Protein AF-A0A8T7KFW0-F1 (afdb_monomer)

pLDDT: mean 81.02, std 14.12, range [49.5, 95.94]

Sequence (80 aa):
MADLKSQLSDVSTKIDALEEERRVIYEDSHVDELEHPRLIAINHELEHLWDRKRRIEAAISAGLTELPIPPPAPEEEPVG

Secondary structure (DSSP, 8-state):
---HHHHHHHHHHHHHHHHHHHHHHHHHH---TTT-HHHHHHHHHHHHHHHHHHHHHHHHHTT-SS-SSPPPPP------

Mean 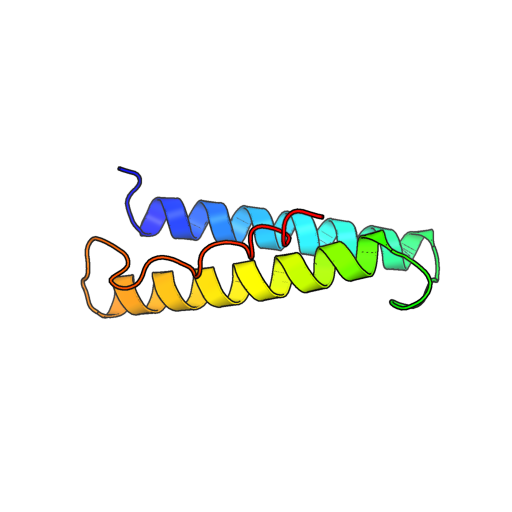predicted aligned error: 8.89 Å

Structure (mmCIF, N/CA/C/O backbone):
data_AF-A0A8T7KFW0-F1
#
_entry.id   AF-A0A8T7KFW0-F1
#
loop_
_atom_site.group_PDB
_atom_site.id
_atom_site.type_symbol
_atom_site.label_atom_id
_atom_site.label_alt_id
_atom_site.label_comp_id
_atom_site.label_asym_id
_atom_site.label_entity_id
_atom_site.label_seq_id
_atom_site.pdbx_PDB_ins_code
_atom_site.Cartn_x
_atom_site.Cartn_y
_atom_site.Cartn_z
_atom_site.occupancy
_atom_site.B_iso_or_equiv
_atom_site.auth_seq_id
_atom_site.auth_comp_id
_atom_site.auth_asym_id
_atom_site.auth_atom_id
_atom_site.pdbx_PDB_model_num
ATOM 1 N N . MET A 1 1 ? 2.034 8.280 19.247 1.00 51.50 1 MET A N 1
ATOM 2 C CA . MET A 1 1 ? 1.738 7.106 18.400 1.00 51.50 1 MET A CA 1
ATOM 3 C C . MET A 1 1 ? 0.843 7.591 17.275 1.00 51.50 1 MET A C 1
ATOM 5 O O . MET A 1 1 ? -0.130 8.267 17.583 1.00 51.50 1 MET A O 1
ATOM 9 N N . ALA A 1 2 ? 1.207 7.358 16.011 1.00 64.75 2 ALA A N 1
ATOM 10 C CA . ALA A 1 2 ? 0.317 7.667 14.891 1.00 64.75 2 ALA A CA 1
ATOM 11 C C . ALA A 1 2 ? -0.891 6.723 14.958 1.00 64.75 2 ALA A C 1
ATOM 13 O O . ALA A 1 2 ? -0.709 5.516 15.144 1.00 64.75 2 ALA A O 1
ATOM 14 N N . ASP A 1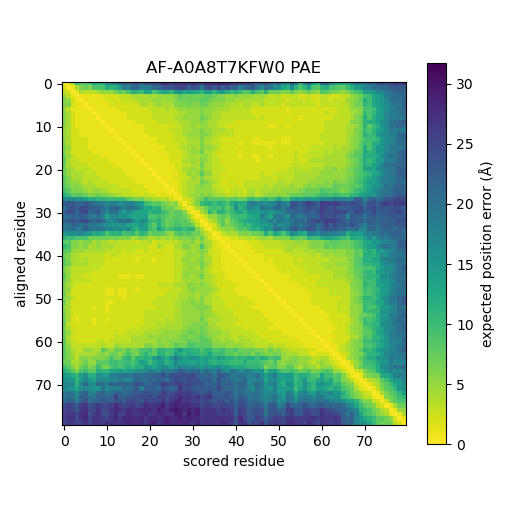 3 ? -2.105 7.262 14.861 1.00 85.25 3 ASP A N 1
ATOM 15 C CA . ASP A 1 3 ? -3.315 6.445 14.863 1.00 85.25 3 ASP A CA 1
ATOM 16 C C . ASP A 1 3 ? -3.387 5.581 13.591 1.00 85.25 3 ASP A C 1
ATOM 18 O O . ASP A 1 3 ? -2.701 5.830 12.595 1.00 85.25 3 ASP A O 1
ATOM 22 N N . LEU A 1 4 ? -4.201 4.524 13.618 1.00 86.62 4 LEU A N 1
ATOM 23 C CA . LEU A 1 4 ? -4.327 3.615 12.474 1.00 86.62 4 LEU A CA 1
ATOM 24 C C . LEU A 1 4 ? -4.752 4.337 11.187 1.00 86.62 4 LEU A C 1
ATOM 26 O O . LEU A 1 4 ? -4.371 3.915 10.100 1.00 86.62 4 LEU A O 1
ATOM 30 N N . LYS A 1 5 ? -5.494 5.446 11.294 1.00 88.19 5 LYS A N 1
ATOM 31 C CA . LYS A 1 5 ? -5.913 6.254 10.142 1.00 88.19 5 LYS A CA 1
ATOM 32 C C . LYS A 1 5 ? -4.743 7.001 9.504 1.00 88.19 5 LYS A C 1
ATOM 34 O O . LYS A 1 5 ? -4.608 6.955 8.285 1.00 88.19 5 LYS A O 1
ATOM 39 N N . SER A 1 6 ? -3.878 7.629 10.302 1.00 90.25 6 SER A N 1
ATOM 40 C CA . SER A 1 6 ? -2.638 8.237 9.811 1.00 90.25 6 SER A CA 1
ATOM 41 C C . SER A 1 6 ? -1.751 7.182 9.159 1.00 90.25 6 SER A C 1
ATOM 43 O O . SER A 1 6 ? -1.289 7.381 8.042 1.00 90.25 6 SER A O 1
ATOM 45 N N . GLN A 1 7 ? -1.590 6.018 9.797 1.00 89.75 7 GLN A N 1
ATOM 46 C CA . GLN A 1 7 ? -0.797 4.926 9.226 1.00 89.75 7 GLN A CA 1
ATOM 47 C C . GLN A 1 7 ? -1.379 4.409 7.902 1.00 89.75 7 GLN A C 1
ATOM 49 O O . GLN A 1 7 ? -0.624 4.104 6.983 1.00 89.75 7 GLN A O 1
ATOM 54 N N . LEU A 1 8 ? -2.709 4.327 7.782 1.00 92.31 8 LEU A N 1
ATOM 55 C CA . LEU A 1 8 ? -3.379 3.945 6.538 1.00 92.31 8 LEU A CA 1
ATOM 56 C C . LEU A 1 8 ? -3.117 4.958 5.417 1.00 92.31 8 LEU A C 1
ATOM 58 O O . LEU A 1 8 ? -2.859 4.565 4.277 1.00 92.31 8 LEU A O 1
ATOM 62 N N . SER A 1 9 ? -3.169 6.251 5.747 1.00 93.62 9 SER A N 1
ATOM 63 C CA . SER A 1 9 ? -2.873 7.340 4.814 1.00 93.62 9 SER A CA 1
ATOM 64 C C . SER A 1 9 ? -1.420 7.296 4.342 1.00 93.62 9 SER A C 1
ATOM 66 O O . SER A 1 9 ? -1.159 7.430 3.146 1.00 93.62 9 SER A O 1
ATOM 68 N N . ASP A 1 10 ? -0.480 7.051 5.257 1.00 92.62 10 ASP A N 1
ATOM 69 C CA . ASP A 1 10 ? 0.947 6.960 4.939 1.00 92.62 10 ASP A CA 1
ATOM 70 C C . ASP A 1 10 ? 1.236 5.759 4.032 1.00 92.62 10 ASP A C 1
ATOM 72 O O . ASP A 1 10 ? 1.960 5.876 3.044 1.00 92.62 10 ASP A O 1
ATOM 76 N N . VAL A 1 11 ? 0.647 4.598 4.342 1.00 93.38 11 VAL A N 1
ATOM 77 C CA . VAL A 1 11 ? 0.786 3.389 3.519 1.00 93.38 11 VAL A CA 1
ATOM 78 C C . VAL A 1 11 ? 0.171 3.597 2.137 1.00 93.38 11 VAL A C 1
ATOM 80 O O . VAL A 1 11 ? 0.791 3.218 1.150 1.00 93.38 11 VAL A O 1
ATOM 83 N N . SER A 1 12 ? -0.998 4.235 2.045 1.00 93.69 12 SER A N 1
ATOM 84 C CA . SER A 1 12 ? -1.642 4.502 0.751 1.00 93.69 12 SER A CA 1
ATOM 85 C C . SER A 1 12 ? -0.811 5.460 -0.103 1.00 93.69 12 SER A C 1
ATOM 87 O O . SER A 1 12 ? -0.535 5.150 -1.253 1.00 93.69 12 SER A O 1
ATOM 89 N N . THR A 1 13 ? -0.298 6.544 0.489 1.00 95.75 13 THR A N 1
ATOM 90 C CA . THR A 1 13 ? 0.598 7.487 -0.207 1.00 95.75 13 THR A CA 1
ATOM 91 C C . THR A 1 13 ? 1.847 6.793 -0.756 1.00 95.75 13 THR A C 1
ATOM 93 O O . THR A 1 13 ? 2.290 7.086 -1.864 1.00 95.75 13 THR A O 1
ATOM 96 N N . LYS A 1 14 ? 2.430 5.859 0.009 1.00 94.19 14 LYS A N 1
ATOM 97 C CA . LYS A 1 14 ? 3.596 5.085 -0.441 1.00 94.19 14 LYS A CA 1
ATOM 98 C C . LYS A 1 14 ? 3.266 4.131 -1.584 1.00 94.19 14 LYS A C 1
ATOM 100 O O . LYS A 1 14 ? 4.070 4.015 -2.502 1.00 94.19 14 LYS A O 1
ATOM 105 N N . ILE A 1 15 ? 2.111 3.467 -1.525 1.00 94.69 15 ILE A N 1
ATOM 106 C CA . ILE A 1 15 ? 1.629 2.613 -2.616 1.00 94.69 15 ILE A CA 1
ATOM 107 C C . ILE A 1 15 ? 1.488 3.446 -3.891 1.00 94.69 15 ILE A C 1
ATOM 109 O O . ILE A 1 15 ? 2.079 3.081 -4.900 1.00 94.69 15 ILE A O 1
ATOM 113 N N . ASP A 1 16 ? 0.804 4.591 -3.824 1.00 95.94 16 ASP A N 1
ATOM 114 C CA . ASP A 1 16 ? 0.581 5.457 -4.989 1.00 95.94 16 ASP A CA 1
ATOM 115 C C . ASP A 1 16 ? 1.909 5.926 -5.612 1.00 95.94 16 ASP A C 1
ATOM 117 O O . ASP A 1 16 ? 2.074 5.905 -6.831 1.00 95.94 16 ASP A O 1
ATOM 121 N N . ALA A 1 17 ? 2.889 6.298 -4.780 1.00 94.38 17 ALA A N 1
ATOM 122 C CA . ALA A 1 17 ? 4.211 6.712 -5.247 1.00 94.38 17 ALA A CA 1
ATOM 123 C C . ALA A 1 17 ? 4.974 5.578 -5.957 1.00 94.38 17 ALA A C 1
ATOM 125 O O . ALA A 1 17 ? 5.585 5.805 -7.000 1.00 94.38 17 ALA A O 1
ATOM 126 N N . LEU A 1 18 ? 4.929 4.359 -5.410 1.00 94.25 18 LEU A N 1
ATOM 127 C CA . LEU A 1 18 ? 5.591 3.192 -5.996 1.00 94.25 18 LEU A CA 1
ATOM 128 C C . LEU A 1 18 ? 4.888 2.701 -7.264 1.00 94.25 18 LEU A C 1
ATOM 130 O O . LEU A 1 18 ? 5.559 2.277 -8.201 1.00 94.25 18 LEU A O 1
ATOM 134 N N . GLU A 1 19 ? 3.557 2.768 -7.324 1.00 93.38 19 GLU A N 1
ATOM 135 C CA . GLU A 1 19 ? 2.805 2.438 -8.538 1.00 93.38 19 GLU A CA 1
ATOM 136 C C . GLU A 1 19 ? 3.096 3.423 -9.672 1.00 93.38 19 GLU A C 1
ATOM 138 O O . GLU A 1 19 ? 3.221 3.002 -10.825 1.00 93.38 19 GLU A O 1
ATOM 143 N N . GLU A 1 20 ? 3.257 4.709 -9.357 1.00 93.50 20 GLU A N 1
ATOM 144 C CA . GLU A 1 20 ? 3.654 5.707 -10.347 1.00 93.50 20 GLU A CA 1
ATOM 145 C C . GLU A 1 20 ? 5.097 5.500 -10.814 1.00 93.50 20 GLU A C 1
ATOM 147 O O . GLU A 1 20 ? 5.357 5.501 -12.015 1.00 93.50 20 GLU A O 1
ATOM 152 N N . GLU A 1 21 ? 6.033 5.226 -9.900 1.00 90.06 21 GLU A N 1
ATOM 153 C CA . GLU A 1 21 ? 7.405 4.871 -10.280 1.00 90.06 21 GLU A CA 1
ATOM 154 C C . GLU A 1 21 ? 7.424 3.631 -11.188 1.00 90.06 21 GLU A C 1
ATOM 156 O O . GLU A 1 21 ? 8.108 3.612 -12.214 1.00 90.06 21 GLU A O 1
ATOM 161 N N . ARG A 1 22 ? 6.605 2.622 -10.866 1.00 90.25 22 ARG A N 1
ATOM 162 C CA . ARG A 1 22 ? 6.430 1.427 -11.694 1.00 90.25 22 ARG A CA 1
ATOM 163 C C . ARG A 1 22 ? 5.950 1.777 -13.101 1.00 90.25 22 ARG A C 1
ATOM 165 O O . ARG A 1 22 ? 6.490 1.260 -14.076 1.00 90.25 22 ARG A O 1
ATOM 172 N N . ARG A 1 23 ? 4.936 2.643 -13.206 1.00 89.81 23 ARG A N 1
ATOM 173 C CA . ARG A 1 23 ? 4.379 3.110 -14.483 1.00 89.81 23 ARG A CA 1
ATOM 174 C C . ARG A 1 23 ? 5.444 3.817 -15.319 1.00 89.81 23 ARG A C 1
ATOM 176 O O . ARG A 1 23 ? 5.603 3.471 -16.484 1.00 89.81 23 ARG A O 1
ATOM 183 N N . VAL A 1 24 ? 6.194 4.742 -14.720 1.00 89.06 24 VAL A N 1
ATOM 184 C CA . VAL A 1 24 ? 7.264 5.481 -15.408 1.00 89.06 24 VAL A CA 1
ATOM 185 C C . VAL A 1 24 ? 8.332 4.530 -15.945 1.00 89.06 24 VAL A C 1
ATOM 187 O O . VAL A 1 24 ? 8.746 4.680 -17.088 1.00 89.06 24 VAL A O 1
ATOM 190 N N . ILE A 1 25 ? 8.741 3.519 -15.169 1.00 85.19 25 ILE A N 1
ATOM 191 C CA . ILE A 1 25 ? 9.717 2.515 -15.629 1.00 85.19 25 ILE A CA 1
ATOM 192 C C . ILE A 1 25 ? 9.185 1.760 -16.853 1.00 85.19 25 ILE A C 1
ATOM 194 O O . ILE A 1 25 ? 9.909 1.597 -17.834 1.00 85.19 25 ILE A O 1
ATO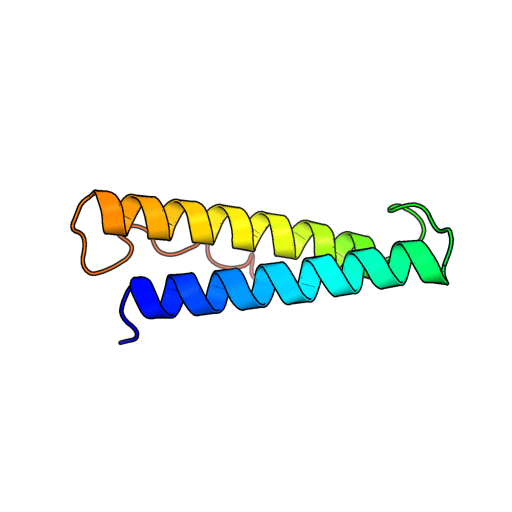M 198 N N . TYR A 1 26 ? 7.922 1.333 -16.825 1.00 83.56 26 TYR A N 1
ATOM 199 C CA . TYR A 1 26 ? 7.307 0.656 -17.966 1.00 83.56 26 TYR A CA 1
ATOM 200 C C . TYR A 1 26 ? 7.221 1.544 -19.214 1.00 83.56 26 TYR A C 1
ATOM 202 O O . TYR A 1 26 ? 7.488 1.070 -20.318 1.00 83.56 26 TYR A O 1
ATOM 210 N N . GLU A 1 27 ? 6.867 2.819 -19.043 1.00 84.69 27 GLU A N 1
ATOM 211 C CA . GLU A 1 27 ? 6.734 3.782 -20.142 1.00 84.69 27 GLU A CA 1
ATOM 212 C C . GLU A 1 27 ? 8.090 4.190 -20.743 1.00 84.69 27 GLU A C 1
ATOM 214 O O . GLU A 1 27 ? 8.220 4.261 -21.965 1.00 84.69 27 GLU A O 1
ATOM 219 N N . ASP A 1 28 ? 9.101 4.435 -19.906 1.00 77.44 28 ASP A N 1
ATOM 220 C CA . ASP A 1 28 ? 10.420 4.914 -20.337 1.00 77.44 28 ASP A CA 1
ATOM 221 C C . ASP A 1 28 ? 11.270 3.784 -20.927 1.00 77.44 28 ASP A C 1
ATOM 223 O O . ASP A 1 28 ? 11.894 3.927 -21.979 1.00 77.44 28 ASP A O 1
ATOM 227 N N . SER A 1 29 ? 11.272 2.621 -20.276 1.00 64.88 29 SER A N 1
ATOM 228 C CA . SER A 1 29 ? 12.239 1.575 -20.594 1.00 64.88 29 SER A CA 1
ATOM 229 C C . SER A 1 29 ? 11.721 0.523 -21.585 1.00 64.88 29 SER A C 1
ATOM 231 O O . SER A 1 29 ? 12.543 -0.191 -22.150 1.00 64.88 29 SER A O 1
ATOM 233 N N . HIS A 1 30 ? 10.406 0.408 -21.848 1.00 63.59 30 HIS A N 1
ATOM 234 C CA . HIS A 1 30 ? 9.827 -0.731 -22.602 1.00 63.59 30 HIS A CA 1
ATOM 235 C C . HIS A 1 30 ? 10.346 -2.105 -22.107 1.00 63.59 30 HIS A C 1
ATOM 237 O O . HIS A 1 30 ? 10.415 -3.063 -22.875 1.00 63.59 30 HIS A O 1
ATOM 243 N N . VAL A 1 31 ? 10.763 -2.187 -20.841 1.00 61.59 31 VAL A N 1
ATOM 244 C CA . VAL A 1 31 ? 11.411 -3.364 -20.244 1.00 61.59 31 VAL A CA 1
ATOM 245 C C . VAL A 1 31 ? 10.404 -4.232 -19.514 1.00 61.59 31 VAL A C 1
ATOM 247 O O . VAL A 1 31 ? 9.454 -3.733 -18.907 1.00 61.59 31 VAL A O 1
ATOM 250 N N . ASP A 1 32 ? 10.670 -5.534 -19.533 1.00 62.25 32 ASP A N 1
ATOM 251 C CA . ASP A 1 32 ? 9.955 -6.514 -18.722 1.00 62.25 32 ASP A CA 1
ATOM 252 C C . ASP A 1 32 ? 10.467 -6.525 -17.268 1.00 62.25 32 ASP A C 1
ATOM 254 O O . ASP A 1 32 ? 11.608 -6.158 -16.972 1.00 62.25 32 ASP A O 1
ATOM 258 N N . GLU A 1 33 ? 9.635 -7.017 -16.343 1.00 60.03 33 GLU A N 1
ATOM 259 C CA . GLU A 1 33 ? 9.928 -7.096 -14.896 1.00 60.03 33 GLU A CA 1
ATOM 260 C C . GLU A 1 33 ? 11.233 -7.829 -14.553 1.00 60.03 33 GLU A C 1
ATOM 262 O O . GLU A 1 33 ? 11.825 -7.583 -13.505 1.00 60.03 33 GLU A O 1
ATOM 267 N N . LEU A 1 34 ? 11.702 -8.706 -15.443 1.00 62.66 34 LEU A N 1
ATOM 268 C CA . LEU A 1 34 ? 12.922 -9.498 -15.281 1.00 62.66 34 LEU A CA 1
ATOM 269 C C . LEU A 1 34 ? 14.206 -8.733 -15.625 1.00 62.66 34 LEU A C 1
ATOM 271 O O . LEU A 1 34 ? 15.286 -9.127 -15.184 1.00 62.66 34 LEU A O 1
ATOM 275 N N . GLU A 1 35 ? 14.109 -7.658 -16.405 1.00 61.97 35 GLU A N 1
ATOM 276 C CA . GLU A 1 35 ? 15.273 -6.927 -16.916 1.00 61.97 35 GLU A CA 1
ATOM 277 C C . GLU A 1 35 ? 15.623 -5.713 -16.048 1.00 61.97 35 GLU A C 1
ATOM 279 O O . GLU A 1 35 ? 16.747 -5.211 -16.107 1.00 61.97 35 GLU A O 1
ATOM 284 N N . HIS A 1 36 ? 14.689 -5.264 -15.200 1.00 75.00 36 HIS A N 1
ATOM 285 C CA . HIS A 1 36 ? 14.849 -4.049 -14.413 1.00 75.00 36 HIS A CA 1
ATOM 286 C C . HIS A 1 36 ? 14.876 -4.334 -12.896 1.00 75.00 36 HIS A C 1
ATOM 288 O O . HIS A 1 36 ? 13.825 -4.466 -12.265 1.00 75.00 36 HIS A O 1
ATOM 294 N N . PRO A 1 37 ? 16.054 -4.363 -12.239 1.00 80.31 37 PRO A N 1
ATOM 295 C CA . PRO A 1 37 ? 16.170 -4.721 -10.819 1.00 80.31 37 PRO A CA 1
ATOM 296 C C . PRO A 1 37 ? 15.380 -3.795 -9.878 1.00 80.31 37 PRO A C 1
ATOM 298 O O . PRO A 1 37 ? 14.928 -4.224 -8.817 1.00 80.31 37 PRO A O 1
ATOM 301 N N . ARG A 1 38 ? 15.140 -2.534 -10.271 1.00 85.62 38 ARG A N 1
ATOM 302 C CA . ARG A 1 38 ? 14.275 -1.620 -9.507 1.00 85.62 38 ARG A CA 1
ATOM 303 C C . ARG A 1 38 ? 12.798 -2.022 -9.564 1.00 85.62 38 ARG A C 1
ATOM 305 O O . ARG A 1 38 ? 12.097 -1.825 -8.581 1.00 85.62 38 ARG A O 1
ATOM 312 N N . LEU A 1 39 ? 12.342 -2.606 -10.672 1.00 85.62 39 LEU A N 1
ATOM 313 C CA . LEU A 1 39 ? 10.955 -3.038 -10.857 1.00 85.62 39 LEU A CA 1
ATOM 314 C C . LEU A 1 39 ? 10.632 -4.233 -9.946 1.00 85.62 39 LEU A C 1
ATOM 316 O O . LEU A 1 39 ? 9.596 -4.242 -9.287 1.00 85.62 39 LEU A O 1
ATOM 320 N N . ILE A 1 40 ? 11.584 -5.162 -9.799 1.00 85.81 40 ILE A N 1
ATOM 321 C CA . ILE A 1 40 ? 11.525 -6.260 -8.819 1.00 85.81 40 ILE A CA 1
ATOM 322 C C . ILE A 1 40 ? 11.412 -5.707 -7.392 1.00 85.81 40 ILE A C 1
ATOM 324 O O . ILE A 1 40 ? 10.515 -6.098 -6.646 1.00 85.81 40 ILE A O 1
ATOM 328 N N . ALA A 1 41 ? 12.279 -4.758 -7.018 1.00 88.44 41 ALA A N 1
ATOM 329 C CA . ALA A 1 41 ? 12.242 -4.141 -5.692 1.00 88.44 41 ALA A CA 1
ATOM 330 C C . ALA A 1 41 ? 10.905 -3.426 -5.415 1.00 88.44 41 ALA A C 1
ATOM 332 O O . ALA A 1 41 ? 10.329 -3.609 -4.344 1.00 88.44 41 ALA A O 1
ATOM 333 N N . ILE A 1 42 ? 10.385 -2.670 -6.391 1.00 90.44 42 ILE A N 1
ATOM 334 C CA . ILE A 1 42 ? 9.078 -2.002 -6.301 1.00 90.44 42 ILE A CA 1
ATOM 335 C C . ILE A 1 42 ? 7.955 -3.024 -6.108 1.00 90.44 42 ILE A C 1
ATOM 337 O O . ILE A 1 42 ? 7.104 -2.832 -5.244 1.00 90.44 42 ILE A O 1
ATOM 341 N N . ASN A 1 43 ? 7.951 -4.119 -6.871 1.00 89.19 43 ASN A N 1
ATOM 342 C CA . ASN A 1 43 ? 6.918 -5.148 -6.764 1.00 89.19 43 ASN A CA 1
ATOM 343 C C . ASN A 1 43 ? 6.923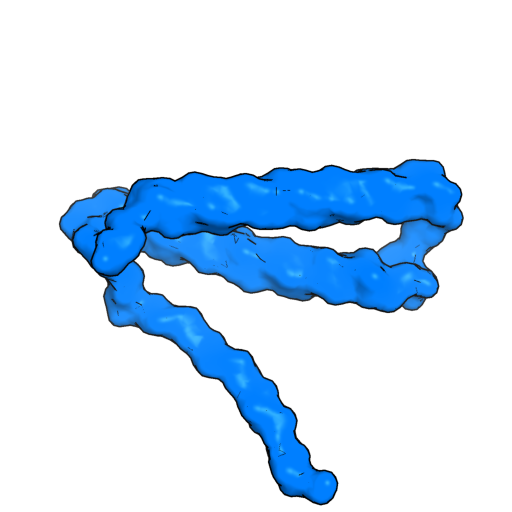 -5.833 -5.384 1.00 89.19 43 ASN A C 1
ATOM 345 O O . ASN A 1 43 ? 5.856 -5.988 -4.786 1.00 89.19 43 ASN A O 1
ATOM 349 N N . HIS A 1 44 ? 8.098 -6.162 -4.834 1.00 89.56 44 HIS A N 1
ATOM 350 C CA . HIS A 1 44 ? 8.205 -6.686 -3.466 1.00 89.56 44 HIS A CA 1
ATOM 351 C C . HIS A 1 44 ? 7.737 -5.669 -2.415 1.00 89.56 44 HIS A C 1
ATOM 353 O O . HIS A 1 44 ? 6.996 -6.012 -1.492 1.00 89.56 44 HIS A O 1
ATOM 359 N N . GLU A 1 45 ? 8.129 -4.400 -2.548 1.00 91.75 45 GLU A N 1
ATOM 360 C CA . GLU A 1 45 ? 7.719 -3.359 -1.605 1.00 91.75 45 GLU A CA 1
ATOM 361 C C . GLU A 1 45 ? 6.201 -3.114 -1.652 1.00 91.75 45 GLU A C 1
ATOM 363 O O . GLU A 1 45 ? 5.555 -3.011 -0.603 1.00 91.75 45 GLU A O 1
ATOM 368 N N . LEU A 1 46 ? 5.606 -3.112 -2.850 1.00 92.25 46 LEU A N 1
ATOM 369 C CA . LEU A 1 46 ? 4.158 -3.037 -3.042 1.00 92.25 46 LEU A CA 1
ATOM 370 C C . LEU A 1 46 ? 3.435 -4.208 -2.368 1.00 92.25 46 LEU A C 1
ATOM 372 O O . LEU A 1 46 ? 2.431 -3.978 -1.694 1.00 92.25 46 LEU A O 1
ATOM 376 N N . GLU A 1 47 ? 3.934 -5.441 -2.485 1.00 92.19 47 GLU A N 1
ATOM 377 C CA . GLU A 1 47 ? 3.344 -6.610 -1.817 1.00 92.19 47 GLU A CA 1
ATOM 378 C C . GLU A 1 47 ? 3.271 -6.415 -0.292 1.00 92.19 47 GLU A C 1
ATOM 380 O O . GLU A 1 47 ? 2.203 -6.572 0.318 1.00 92.19 47 GLU A O 1
ATOM 385 N N . HIS A 1 48 ? 4.379 -5.988 0.320 1.00 90.06 48 HIS A N 1
ATOM 386 C CA . HIS A 1 48 ? 4.439 -5.712 1.755 1.00 90.06 48 HIS A CA 1
ATOM 387 C C . HIS A 1 48 ? 3.510 -4.566 2.176 1.00 90.06 48 HIS A C 1
ATOM 389 O O . HIS A 1 48 ? 2.845 -4.648 3.217 1.00 90.06 48 HIS A O 1
ATOM 395 N N . LEU A 1 49 ? 3.434 -3.495 1.384 1.00 92.50 49 LEU A N 1
ATOM 396 C CA . LEU A 1 49 ? 2.566 -2.356 1.677 1.00 92.50 49 LEU A CA 1
ATOM 397 C C . LEU A 1 49 ? 1.083 -2.712 1.540 1.00 92.50 49 LEU A C 1
ATOM 399 O O . LEU A 1 49 ? 0.290 -2.311 2.395 1.00 92.50 49 LEU A O 1
ATOM 403 N N . TRP A 1 50 ? 0.702 -3.509 0.540 1.00 93.06 50 TRP A N 1
ATOM 404 C CA . TRP A 1 50 ? -0.669 -3.995 0.378 1.00 93.06 50 TRP A CA 1
ATOM 405 C C . TRP A 1 50 ? -1.094 -4.932 1.509 1.00 93.06 50 TRP A C 1
ATOM 407 O O . TRP A 1 50 ? -2.231 -4.858 1.983 1.00 93.06 50 TRP A O 1
ATOM 417 N N . ASP A 1 51 ? -0.205 -5.806 1.980 1.00 92.69 51 ASP A N 1
ATOM 418 C CA . ASP A 1 51 ?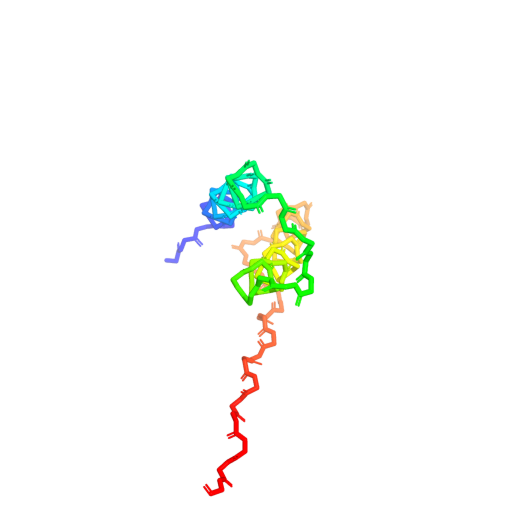 -0.463 -6.603 3.182 1.00 92.69 51 ASP A CA 1
ATOM 419 C C . ASP A 1 51 ? -0.644 -5.711 4.421 1.00 92.69 51 ASP A C 1
ATOM 421 O O . ASP A 1 51 ? -1.649 -5.815 5.131 1.00 92.69 51 ASP A O 1
ATOM 425 N N . ARG A 1 52 ? 0.260 -4.748 4.634 1.00 90.25 52 ARG A N 1
ATOM 426 C CA . ARG A 1 52 ? 0.163 -3.801 5.752 1.00 90.25 52 ARG A CA 1
ATOM 427 C C . ARG A 1 52 ? -1.126 -2.980 5.706 1.00 90.25 52 ARG A C 1
ATOM 429 O O . ARG A 1 52 ? -1.773 -2.828 6.743 1.00 90.25 52 ARG A O 1
ATOM 436 N N . LYS A 1 53 ? -1.523 -2.489 4.529 1.00 92.25 53 LYS A N 1
ATOM 437 C CA . LYS A 1 53 ? -2.780 -1.758 4.316 1.00 92.25 53 LYS A CA 1
ATOM 438 C C . LYS A 1 53 ? -3.978 -2.597 4.752 1.00 92.25 53 LYS A C 1
ATOM 440 O O . LYS A 1 53 ? -4.747 -2.152 5.601 1.00 92.25 53 LYS A O 1
ATOM 445 N N . ARG A 1 54 ? -4.070 -3.839 4.263 1.00 92.19 54 ARG A N 1
ATOM 446 C CA . ARG A 1 54 ? -5.153 -4.775 4.610 1.00 92.19 54 ARG A CA 1
ATOM 447 C C . ARG A 1 54 ? -5.229 -5.042 6.111 1.00 92.19 54 ARG A C 1
ATOM 449 O O . ARG A 1 54 ? -6.320 -5.058 6.677 1.00 92.19 54 ARG A O 1
ATOM 456 N N . ARG A 1 55 ? -4.084 -5.203 6.784 1.00 91.00 55 ARG A N 1
ATOM 457 C CA . ARG A 1 55 ? -4.045 -5.375 8.247 1.00 91.00 55 ARG A CA 1
ATOM 458 C C . ARG A 1 55 ? -4.559 -4.138 8.985 1.00 91.00 55 ARG A C 1
ATOM 460 O O . ARG A 1 55 ? -5.303 -4.282 9.952 1.00 91.00 55 ARG A O 1
ATOM 467 N N . ILE A 1 56 ? -4.183 -2.938 8.538 1.00 90.56 56 ILE A N 1
ATOM 468 C CA . ILE A 1 56 ? -4.638 -1.678 9.144 1.00 90.56 56 ILE A CA 1
ATOM 469 C C . ILE A 1 56 ? -6.148 -1.508 8.946 1.00 90.56 56 ILE A C 1
ATOM 471 O O . ILE A 1 56 ? -6.859 -1.217 9.905 1.00 90.56 56 ILE A O 1
ATOM 475 N N . GLU A 1 57 ? -6.653 -1.744 7.736 1.00 91.44 57 GLU A N 1
ATOM 476 C CA . GLU A 1 57 ? -8.086 -1.683 7.423 1.00 91.44 57 GLU A CA 1
ATOM 477 C C . GLU A 1 57 ? -8.898 -2.687 8.253 1.00 91.44 57 GLU A C 1
ATOM 479 O O . GLU A 1 57 ? -9.951 -2.338 8.795 1.00 91.44 57 GLU A O 1
ATOM 484 N N . ALA A 1 58 ? -8.388 -3.911 8.418 1.00 90.81 58 ALA A N 1
ATOM 485 C CA . ALA A 1 58 ? -9.001 -4.920 9.273 1.00 90.81 58 ALA A CA 1
ATOM 486 C C . ALA A 1 58 ? -9.023 -4.486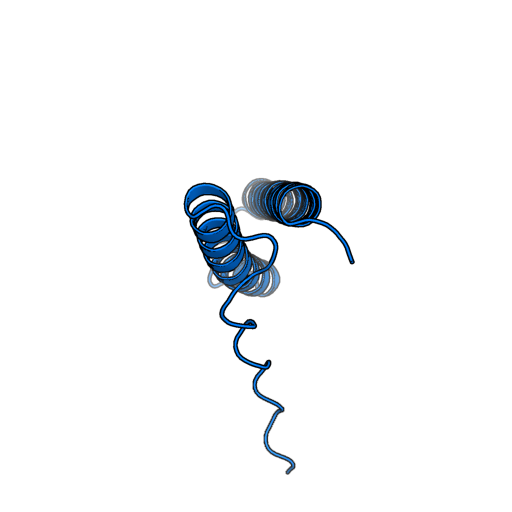 10.749 1.00 90.81 58 ALA A C 1
ATOM 488 O O . ALA A 1 58 ? -10.053 -4.617 11.409 1.00 90.81 58 ALA A O 1
ATOM 489 N N . ALA A 1 59 ? -7.926 -3.916 11.258 1.00 89.25 59 ALA A N 1
ATOM 490 C CA . ALA A 1 59 ? -7.854 -3.415 12.629 1.00 89.25 59 ALA A CA 1
ATOM 491 C C . ALA A 1 59 ? -8.826 -2.247 12.872 1.00 89.25 59 ALA A C 1
ATOM 493 O O . ALA A 1 59 ? -9.545 -2.252 13.871 1.00 89.25 59 ALA A O 1
ATOM 494 N N . ILE A 1 60 ? -8.923 -1.302 11.930 1.00 89.25 60 ILE A N 1
ATOM 495 C CA . ILE A 1 60 ? -9.902 -0.204 11.983 1.00 89.25 60 ILE A CA 1
ATOM 496 C C . ILE A 1 60 ? -11.330 -0.761 11.983 1.00 89.25 60 ILE A C 1
ATOM 498 O O . ILE A 1 60 ? -12.155 -0.333 12.790 1.00 89.25 60 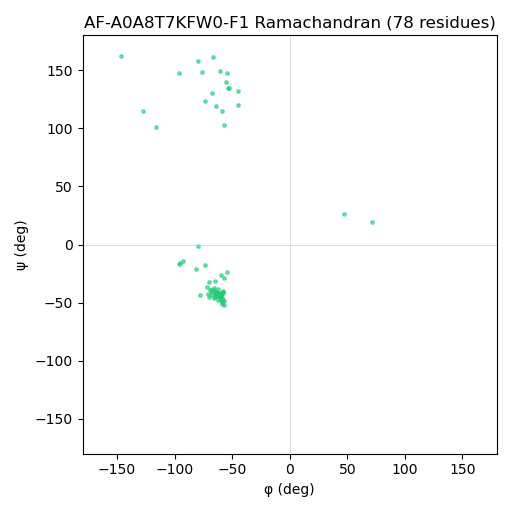ILE A O 1
ATOM 502 N N . SER A 1 61 ? -11.619 -1.734 11.116 1.00 89.50 61 SER A N 1
ATOM 503 C CA . SER A 1 61 ? -12.948 -2.354 11.009 1.00 89.50 61 SER A CA 1
ATOM 504 C C . SER A 1 61 ? -13.342 -3.123 12.274 1.00 89.50 61 SER A C 1
ATOM 506 O O . SER A 1 61 ? -14.515 -3.162 12.634 1.00 89.50 61 SER A O 1
ATOM 508 N N . ALA A 1 62 ? -12.361 -3.697 12.974 1.00 89.62 62 ALA A N 1
ATOM 509 C CA . ALA A 1 62 ? -12.539 -4.366 14.260 1.00 89.62 62 ALA A CA 1
ATOM 510 C C . ALA A 1 62 ? -12.633 -3.396 15.457 1.00 89.62 62 ALA A C 1
ATOM 512 O O . ALA A 1 62 ? -12.799 -3.844 16.590 1.00 89.62 62 ALA A O 1
ATOM 513 N N . GLY A 1 63 ? -12.519 -2.081 15.231 1.00 88.50 63 GLY A N 1
ATOM 514 C CA . GLY A 1 63 ? -12.540 -1.074 16.294 1.00 88.50 63 GLY A CA 1
ATOM 515 C C . GLY A 1 63 ? -11.276 -1.059 17.158 1.00 88.50 63 GLY A C 1
ATOM 516 O O . GLY A 1 63 ? -11.310 -0.547 18.277 1.00 88.50 63 GLY A O 1
ATOM 517 N N . LEU A 1 64 ? -10.169 -1.622 16.665 1.00 85.50 64 LEU A N 1
ATOM 518 C CA . LEU A 1 64 ? -8.884 -1.591 17.354 1.00 85.50 64 LEU A CA 1
ATOM 519 C C . LEU A 1 64 ? -8.238 -0.211 17.213 1.00 85.50 64 LEU A C 1
ATOM 521 O O . LEU A 1 64 ? -8.401 0.480 16.209 1.00 85.50 64 LEU A O 1
ATOM 525 N N . THR A 1 65 ? -7.474 0.187 18.226 1.00 81.44 65 THR A N 1
ATOM 526 C CA . THR A 1 65 ? -6.691 1.432 18.221 1.00 81.44 65 THR A CA 1
ATOM 527 C C . THR A 1 65 ? -5.263 1.228 17.719 1.00 81.44 65 THR A C 1
ATOM 529 O O . THR A 1 65 ? -4.581 2.201 17.404 1.00 81.44 65 THR A O 1
ATOM 532 N N . GLU A 1 66 ? -4.816 -0.027 17.629 1.00 80.25 66 GLU A N 1
ATOM 533 C CA . GLU A 1 66 ? -3.482 -0.432 17.189 1.00 80.25 66 GLU A CA 1
ATOM 534 C C . GLU A 1 66 ? -3.519 -1.771 16.434 1.00 80.25 66 GLU A C 1
ATOM 536 O O . GLU A 1 66 ? -4.497 -2.518 16.506 1.00 80.25 66 GLU A O 1
ATOM 541 N N . LEU A 1 67 ? -2.457 -2.062 15.675 1.00 76.00 67 LEU A N 1
ATOM 542 C CA . LEU A 1 67 ? -2.320 -3.331 14.964 1.00 76.00 67 LEU A CA 1
ATOM 543 C C . LEU A 1 67 ? -1.999 -4.451 15.969 1.00 76.00 67 LEU A C 1
ATOM 545 O O . LEU A 1 67 ? -0.977 -4.361 16.647 1.00 76.00 67 LEU A O 1
ATOM 549 N N . PRO A 1 68 ? -2.803 -5.528 16.034 1.00 66.25 68 PRO A N 1
ATOM 550 C CA . PRO A 1 68 ? -2.635 -6.580 17.038 1.00 66.25 68 PRO A CA 1
ATOM 551 C C . PRO A 1 68 ? -1.433 -7.497 16.773 1.00 66.25 68 PRO A C 1
ATOM 553 O O . PRO A 1 68 ? -0.997 -8.210 17.671 1.00 66.25 68 PRO A O 1
ATOM 556 N N . ILE A 1 69 ? -0.898 -7.501 15.548 1.00 65.50 69 ILE A N 1
ATOM 557 C CA . ILE A 1 69 ? 0.273 -8.294 15.170 1.00 65.50 69 ILE A CA 1
ATOM 558 C C . ILE A 1 69 ? 1.283 -7.344 14.517 1.00 65.50 69 ILE A C 1
ATOM 560 O O . ILE A 1 69 ? 0.973 -6.789 13.454 1.00 65.50 69 ILE A O 1
ATOM 564 N N . PRO A 1 70 ? 2.468 -7.128 15.119 1.00 60.69 70 PRO A N 1
ATOM 565 C CA . PRO A 1 70 ? 3.526 -6.366 14.471 1.00 60.69 70 PRO A CA 1
ATOM 566 C C . PRO A 1 70 ? 3.944 -7.062 13.162 1.00 60.69 70 PRO A C 1
ATOM 568 O O . PRO A 1 70 ? 3.820 -8.285 13.048 1.00 60.69 70 PRO A O 1
ATOM 571 N N . PRO A 1 71 ? 4.391 -6.313 12.139 1.00 60.25 71 PRO A N 1
ATOM 572 C CA . PRO A 1 71 ? 4.903 -6.924 10.915 1.00 60.25 71 PRO A CA 1
ATOM 573 C C . PRO A 1 71 ? 6.031 -7.917 11.250 1.00 60.25 71 PRO A C 1
ATOM 575 O O . PRO A 1 71 ? 6.746 -7.692 12.232 1.00 60.25 71 PRO A O 1
ATOM 578 N N . PRO A 1 72 ? 6.183 -9.014 10.479 1.00 61.16 72 PRO A N 1
ATOM 579 C CA . PRO A 1 72 ? 7.335 -9.892 10.642 1.00 61.16 72 PRO A CA 1
ATOM 580 C C . PRO A 1 72 ? 8.604 -9.042 10.556 1.00 61.16 72 PRO A C 1
ATOM 582 O O . PRO A 1 72 ? 8.692 -8.143 9.715 1.00 61.16 72 PRO A O 1
ATOM 585 N N . ALA A 1 73 ? 9.536 -9.273 11.482 1.00 59.09 73 ALA A N 1
ATOM 586 C CA . ALA A 1 73 ? 10.821 -8.593 11.446 1.00 59.09 73 ALA A CA 1
ATOM 587 C C . ALA A 1 73 ? 11.467 -8.850 10.074 1.00 59.09 73 ALA A C 1
ATOM 589 O O . ALA A 1 73 ? 11.335 -9.968 9.564 1.00 59.09 73 ALA A O 1
ATOM 590 N N . PRO A 1 74 ? 12.118 -7.844 9.460 1.00 53.81 74 PRO A N 1
ATOM 591 C CA . PRO A 1 74 ? 12.938 -8.104 8.287 1.00 53.81 74 PRO A CA 1
ATOM 592 C C . PRO A 1 74 ? 13.936 -9.199 8.661 1.00 53.81 74 PRO A C 1
ATOM 594 O O . PRO A 1 74 ? 14.479 -9.176 9.766 1.00 53.81 74 PRO A O 1
ATOM 597 N N . GLU A 1 75 ? 14.106 -10.182 7.781 1.00 56.94 75 GLU A N 1
ATOM 598 C CA . GLU A 1 75 ? 15.102 -11.232 7.957 1.00 56.94 75 GLU A CA 1
ATOM 599 C C . GLU A 1 75 ? 16.462 -10.538 8.100 1.00 56.94 75 GLU A C 1
ATOM 601 O O . GLU A 1 75 ? 16.997 -10.005 7.130 1.00 56.94 75 GLU A O 1
ATOM 606 N N . GLU A 1 76 ? 16.978 -10.438 9.329 1.00 55.59 76 GLU A N 1
ATOM 607 C CA . GLU A 1 76 ? 18.364 -10.045 9.550 1.00 55.59 76 GLU A CA 1
ATOM 608 C C . GLU A 1 76 ? 19.211 -11.079 8.807 1.00 55.59 76 GLU A C 1
ATOM 610 O O . GLU A 1 76 ? 19.157 -12.273 9.119 1.00 55.59 76 GLU A O 1
ATOM 615 N N . GLU A 1 77 ? 19.918 -10.622 7.769 1.00 58.25 77 GLU A N 1
ATOM 616 C CA . GLU A 1 77 ? 20.827 -11.441 6.972 1.00 58.25 77 GLU A CA 1
ATOM 617 C C . GLU A 1 77 ? 21.697 -12.298 7.908 1.00 58.25 77 GLU A C 1
ATOM 619 O O . GLU A 1 77 ? 22.242 -11.779 8.891 1.00 58.25 77 GLU A O 1
ATOM 624 N N . PRO A 1 78 ? 21.841 -13.612 7.654 1.00 57.34 78 PRO A N 1
ATOM 625 C CA . PRO A 1 78 ? 22.691 -14.438 8.485 1.00 57.34 78 PRO A CA 1
ATOM 626 C C . PRO A 1 78 ? 24.131 -13.943 8.348 1.00 57.34 78 PRO A C 1
ATOM 628 O O . PRO A 1 78 ? 24.712 -13.949 7.265 1.00 57.34 78 PRO A O 1
ATOM 631 N N . VAL A 1 79 ? 24.684 -13.519 9.481 1.00 49.62 79 VAL A N 1
ATOM 632 C CA . VAL A 1 79 ? 26.095 -13.192 9.683 1.00 49.62 79 VAL A CA 1
ATOM 633 C C . VAL A 1 79 ? 26.975 -14.280 9.056 1.00 49.62 79 VAL A C 1
ATOM 635 O O . VAL A 1 79 ? 26.908 -15.442 9.466 1.00 49.62 79 VAL A O 1
ATOM 638 N N . GLY A 1 80 ? 27.808 -13.884 8.092 1.00 49.50 80 GLY A N 1
ATOM 639 C CA . GLY A 1 80 ? 28.862 -14.693 7.478 1.00 49.50 80 GLY A CA 1
ATOM 640 C C . GLY A 1 80 ? 30.121 -13.871 7.277 1.00 49.50 80 GLY A C 1
ATOM 641 O O . GLY A 1 80 ? 30.008 -12.788 6.664 1.00 49.50 80 GLY A O 1
#

Nearest PDB structures (foldseek):
  6dlm-assembly1_A  TM=7.528E-01  e=9.462E-01  synthetic construct
  5wkq-assembly1_A  TM=4.809E-01  e=6.341E+00  Shigella flexneri

Foldseek 3Di:
DDWLVSVLVVLVVLLVVLVVVLVCCCVPPVDDCVPDVVSVVSVVVNVVSVVVNVQSVVCVVVVHRDRPDDPPDPPPPPDD

Radius of gyration: 15.66 Å; Cα contacts (8 Å, |Δi|>4): 45; chains: 1; bounding box: 42×23×41 Å

Solvent-accessible surface area (backbone atoms only — not comparable to full-atom values): 4842 Å² total; per-residue (Å²): 131,82,46,53,67,57,50,44,51,54,43,48,54,52,45,54,53,46,54,50,53,51,49,49,48,44,71,73,62,76,56,57,68,89,77,35,74,66,4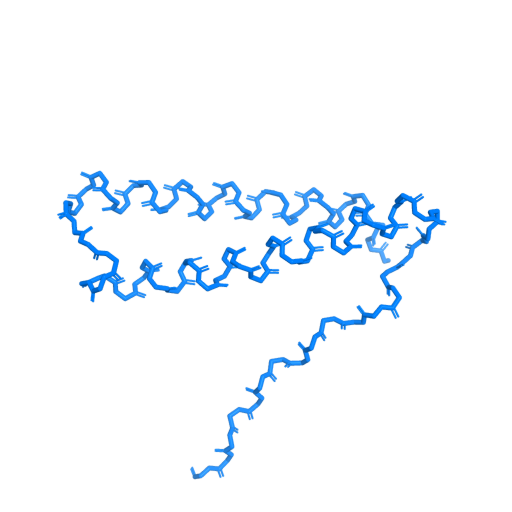9,47,53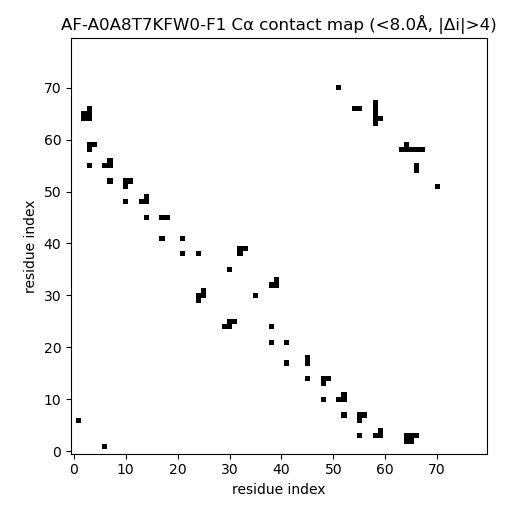,43,53,55,50,44,52,54,43,53,52,52,42,53,52,41,54,50,26,54,73,71,70,45,76,56,72,94,66,76,77,80,74,78,81,73,74,81,89,128